Protein AF-A0A932MB87-F1 (afdb_monomer)

pLDDT: mean 94.79, std 5.55, range [57.12, 98.62]

Mean predicted aligned error: 4.5 Å

Structure (mmCIF, N/CA/C/O backbone):
data_AF-A0A932MB87-F1
#
_entry.id   AF-A0A932MB87-F1
#
loop_
_atom_site.group_PDB
_atom_site.id
_atom_site.type_symbol
_atom_site.label_atom_id
_atom_site.label_alt_id
_atom_site.label_comp_id
_atom_site.label_asym_id
_atom_site.label_entity_id
_atom_site.label_seq_id
_atom_site.pdbx_PDB_ins_code
_atom_site.Cartn_x
_atom_site.Cartn_y
_atom_site.Cartn_z
_atom_site.occupancy
_atom_site.B_iso_or_equiv
_atom_site.auth_seq_id
_atom_site.auth_comp_id
_atom_site.auth_asym_id
_atom_site.auth_atom_id
_atom_site.pdbx_PDB_model_num
ATOM 1 N N . MET A 1 1 ? 18.563 -27.266 -32.406 1.00 57.12 1 MET A N 1
ATOM 2 C CA . MET A 1 1 ? 18.241 -25.834 -32.227 1.00 57.12 1 MET A CA 1
ATOM 3 C C . MET A 1 1 ? 19.280 -25.223 -31.299 1.00 57.12 1 MET A C 1
ATOM 5 O O . MET A 1 1 ? 19.296 -25.575 -30.130 1.00 57.12 1 MET A O 1
ATOM 9 N N . SER A 1 2 ? 20.181 -24.386 -31.815 1.00 75.00 2 SER A N 1
ATOM 10 C CA . SER A 1 2 ? 21.181 -23.663 -31.016 1.00 75.00 2 SER A CA 1
ATOM 11 C C . SER A 1 2 ? 20.662 -22.256 -30.716 1.00 75.00 2 SER A C 1
ATOM 13 O O . SER A 1 2 ? 20.971 -21.309 -31.437 1.00 75.00 2 SER A O 1
ATOM 15 N N . TYR A 1 3 ? 19.804 -22.133 -29.704 1.00 84.19 3 TYR A N 1
ATOM 16 C CA . TYR A 1 3 ? 19.376 -20.821 -29.222 1.00 84.19 3 TYR A CA 1
ATOM 17 C C . TYR A 1 3 ? 20.547 -20.148 -28.497 1.00 84.19 3 TYR A C 1
ATOM 19 O O . TYR A 1 3 ? 21.138 -20.745 -27.597 1.00 84.19 3 TYR A O 1
ATOM 27 N N . GLN A 1 4 ? 20.891 -18.928 -28.905 1.00 85.25 4 GLN A N 1
ATOM 28 C CA . GLN A 1 4 ? 21.870 -18.099 -28.209 1.00 85.25 4 GLN A CA 1
ATOM 29 C C . GLN A 1 4 ? 21.109 -17.087 -27.357 1.00 85.25 4 GLN A C 1
ATOM 31 O O . GLN A 1 4 ? 20.350 -16.277 -27.884 1.00 85.25 4 GLN A O 1
ATOM 36 N N . PHE A 1 5 ? 21.281 -17.171 -26.039 1.00 90.19 5 PHE A N 1
ATOM 37 C CA . PHE A 1 5 ? 20.683 -16.220 -25.108 1.00 90.19 5 PHE A CA 1
ATOM 38 C C . PHE A 1 5 ? 21.313 -14.841 -25.295 1.00 90.19 5 PHE A C 1
ATOM 40 O O . PHE A 1 5 ? 22.524 -14.690 -25.132 1.00 90.19 5 PHE A O 1
ATOM 47 N N . ASP A 1 6 ? 20.479 -13.843 -25.576 1.00 87.19 6 ASP A N 1
ATOM 48 C CA . ASP A 1 6 ? 20.892 -12.447 -25.665 1.00 87.19 6 ASP A CA 1
ATOM 49 C C . ASP A 1 6 ? 20.316 -11.639 -24.496 1.00 87.19 6 ASP A C 1
ATOM 51 O O . ASP A 1 6 ? 19.137 -11.283 -24.459 1.00 87.19 6 ASP A O 1
ATOM 55 N N . TRP A 1 7 ? 21.175 -11.349 -23.522 1.00 90.38 7 TRP A N 1
ATOM 56 C CA . TRP A 1 7 ? 20.829 -10.571 -22.332 1.00 90.38 7 TRP A CA 1
ATOM 57 C C . TRP A 1 7 ? 20.820 -9.061 -22.579 1.00 90.38 7 TRP A C 1
ATOM 59 O O . TRP A 1 7 ? 20.291 -8.311 -21.755 1.00 90.38 7 TRP A O 1
ATOM 69 N N . SER A 1 8 ? 21.379 -8.597 -23.701 1.00 89.38 8 SER A N 1
ATOM 70 C CA . SER A 1 8 ? 21.418 -7.169 -24.024 1.00 89.38 8 SER A CA 1
ATOM 71 C C . SER A 1 8 ? 20.015 -6.595 -24.234 1.00 89.38 8 SER A C 1
ATOM 73 O O . SER A 1 8 ? 19.783 -5.416 -23.964 1.00 89.38 8 SER A O 1
ATOM 75 N N . VAL A 1 9 ? 19.047 -7.440 -24.603 1.00 89.00 9 VAL A N 1
ATOM 76 C CA . VAL A 1 9 ? 17.628 -7.088 -24.768 1.00 89.00 9 VAL A CA 1
ATOM 77 C C . VAL A 1 9 ? 17.016 -6.488 -23.496 1.00 89.00 9 VAL A C 1
ATOM 79 O O . VAL A 1 9 ? 16.107 -5.671 -23.591 1.00 89.00 9 VAL A O 1
ATOM 82 N N . LEU A 1 10 ? 17.517 -6.827 -22.304 1.00 89.69 10 LEU A N 1
ATOM 83 C CA . LEU A 1 10 ? 17.005 -6.257 -21.049 1.00 89.69 10 LEU A CA 1
ATOM 84 C C . LEU A 1 10 ? 17.367 -4.779 -20.865 1.00 89.69 10 LEU A C 1
ATOM 86 O O . LEU A 1 10 ? 16.701 -4.073 -20.116 1.00 89.69 10 LEU A O 1
ATOM 90 N N . TRP A 1 11 ? 18.419 -4.311 -21.532 1.00 89.38 11 TRP A N 1
ATOM 91 C CA . TRP A 1 11 ? 18.993 -2.982 -21.305 1.00 89.38 11 TRP A CA 1
ATOM 92 C C . TRP A 1 11 ? 18.987 -2.107 -22.559 1.00 89.38 11 TRP A C 1
ATOM 94 O O . TRP A 1 11 ? 19.343 -0.934 -22.492 1.00 89.38 11 TRP A O 1
ATOM 104 N N . THR A 1 12 ? 18.593 -2.660 -23.706 1.00 89.81 12 THR A N 1
ATOM 105 C CA . THR A 1 12 ? 18.644 -1.981 -25.004 1.00 89.81 12 THR A CA 1
ATOM 106 C C . THR A 1 12 ? 17.253 -1.773 -25.597 1.00 89.81 12 THR A C 1
ATOM 108 O O . THR A 1 12 ? 16.291 -2.478 -25.281 1.00 89.81 12 THR A O 1
ATOM 111 N N . GLY A 1 13 ? 17.151 -0.766 -26.468 1.00 90.19 13 GLY A N 1
ATOM 112 C CA . GLY A 1 13 ? 15.943 -0.467 -27.230 1.00 90.19 13 GLY A CA 1
ATOM 113 C C . GLY A 1 13 ? 14.704 -0.220 -26.364 1.00 90.19 13 GLY A C 1
ATOM 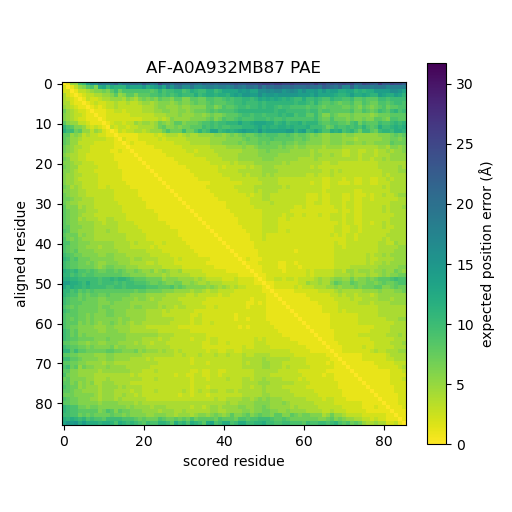114 O O . GLY A 1 13 ? 14.778 0.313 -25.257 1.00 90.19 13 GLY A O 1
ATOM 115 N N . GLN A 1 14 ? 13.549 -0.615 -26.897 1.00 93.94 14 GLN A N 1
ATOM 116 C CA . GLN A 1 14 ? 12.249 -0.416 -26.257 1.00 93.94 14 GLN A CA 1
ATOM 117 C C . GLN A 1 14 ? 12.082 -1.248 -24.975 1.00 93.94 14 GLN A C 1
ATOM 119 O O . GLN A 1 14 ? 11.478 -0.787 -24.008 1.00 93.94 14 GLN A O 1
ATOM 124 N N . SER A 1 15 ? 12.641 -2.458 -24.952 1.00 93.12 15 SER A N 1
ATOM 125 C CA . SER A 1 15 ? 12.541 -3.386 -23.823 1.00 93.12 15 SER A CA 1
ATOM 126 C C . SER A 1 15 ? 13.182 -2.821 -22.556 1.00 93.12 15 SER A C 1
ATOM 128 O O . SER A 1 15 ? 12.550 -2.820 -21.500 1.00 93.12 15 SER A O 1
ATOM 130 N N . GLY A 1 16 ? 14.396 -2.266 -22.665 1.00 93.62 16 GLY A N 1
ATOM 131 C CA . GLY A 1 16 ? 15.059 -1.620 -21.530 1.00 93.62 16 GLY A CA 1
ATOM 132 C C . GLY A 1 16 ? 14.281 -0.416 -20.995 1.00 93.62 16 GLY A C 1
ATOM 133 O O . GLY A 1 16 ? 14.157 -0.251 -19.782 1.00 93.62 16 GLY A O 1
ATOM 134 N N . GLN A 1 17 ? 13.677 0.380 -21.885 1.00 94.88 17 GLN A N 1
ATOM 135 C CA . GLN A 1 17 ? 12.822 1.501 -21.482 1.00 94.88 17 GLN A CA 1
ATOM 136 C C . GLN A 1 17 ? 11.567 1.036 -20.736 1.00 94.88 17 GLN A C 1
ATOM 138 O O . GLN A 1 17 ? 11.229 1.611 -19.705 1.00 94.88 17 GLN A O 1
ATOM 143 N N . TRP A 1 18 ? 10.891 -0.015 -21.211 1.00 95.94 18 TRP A N 1
ATOM 144 C CA . TRP A 1 18 ? 9.718 -0.569 -20.526 1.00 95.94 18 TRP A CA 1
ATOM 145 C C . TRP A 1 18 ? 10.051 -1.138 -19.151 1.00 95.94 18 TRP A C 1
ATOM 147 O O . TRP A 1 18 ? 9.291 -0.923 -18.210 1.00 95.94 18 TRP A O 1
ATOM 157 N N . LEU A 1 19 ? 11.186 -1.826 -19.015 1.00 96.00 19 LEU A N 1
ATOM 158 C CA . LEU A 1 19 ? 11.629 -2.346 -17.723 1.00 96.00 19 LEU A CA 1
ATOM 159 C C . LEU A 1 19 ? 11.940 -1.212 -16.746 1.00 96.00 19 LEU A C 1
ATOM 161 O O . LEU A 1 19 ? 11.471 -1.246 -15.609 1.00 96.00 19 LEU A O 1
ATOM 165 N N . LEU A 1 20 ? 12.658 -0.178 -17.197 1.00 95.50 20 LEU A N 1
ATOM 166 C CA . LEU A 1 20 ? 12.938 0.996 -16.373 1.00 95.50 20 LEU A CA 1
ATOM 167 C C . LEU A 1 20 ? 11.646 1.709 -15.955 1.00 95.50 20 LEU A C 1
ATOM 169 O O . LEU A 1 20 ? 11.470 2.017 -14.778 1.00 95.50 20 LEU A O 1
ATOM 173 N N . GLN A 1 21 ? 10.720 1.910 -16.894 1.00 96.81 21 GLN A N 1
ATOM 174 C CA . GLN A 1 21 ? 9.422 2.512 -16.607 1.00 96.81 21 GLN A CA 1
ATOM 175 C C . GLN A 1 21 ? 8.626 1.673 -15.600 1.00 96.81 21 GLN A C 1
ATOM 177 O O . GLN A 1 21 ? 8.063 2.223 -14.660 1.00 96.81 21 GLN A O 1
ATOM 182 N N . GLY A 1 22 ? 8.616 0.346 -15.748 1.00 97.25 22 GLY A N 1
ATOM 183 C CA . GLY A 1 22 ? 7.948 -0.559 -14.813 1.00 97.25 22 GLY A CA 1
ATOM 184 C C . GLY A 1 22 ? 8.520 -0.476 -13.397 1.00 97.25 22 GLY A C 1
ATOM 185 O O . GLY A 1 22 ? 7.760 -0.447 -12.426 1.00 97.25 22 GLY A O 1
ATOM 186 N N . VAL A 1 23 ? 9.847 -0.375 -13.265 1.00 97.44 23 VAL A N 1
ATOM 187 C CA . VAL A 1 23 ? 10.510 -0.165 -11.968 1.00 97.44 23 VAL A CA 1
ATOM 188 C C . VAL A 1 23 ? 10.102 1.177 -11.363 1.00 97.44 23 VAL A C 1
ATOM 190 O O . VAL A 1 23 ? 9.699 1.212 -10.201 1.00 97.44 23 VAL A O 1
ATOM 193 N N . ILE A 1 24 ? 10.150 2.260 -12.143 1.00 98.31 24 ILE A N 1
ATOM 194 C CA . ILE A 1 24 ? 9.756 3.599 -11.681 1.00 98.31 24 ILE A CA 1
ATOM 195 C C . ILE A 1 24 ? 8.301 3.591 -11.208 1.00 98.31 24 ILE A C 1
ATOM 197 O O . ILE A 1 24 ? 8.030 3.951 -10.067 1.00 98.31 24 ILE A O 1
ATOM 201 N N . THR A 1 25 ? 7.379 3.082 -12.025 1.00 98.19 25 THR A N 1
ATOM 202 C CA . THR A 1 25 ? 5.956 3.002 -11.676 1.00 98.19 25 THR A CA 1
ATOM 203 C C . THR A 1 25 ? 5.715 2.136 -10.436 1.00 98.19 25 THR A C 1
ATOM 205 O O . THR A 1 25 ? 4.897 2.486 -9.586 1.00 98.19 25 THR A O 1
ATOM 208 N N . THR A 1 26 ? 6.455 1.036 -10.267 1.00 98.25 26 THR A N 1
ATOM 209 C CA . THR A 1 26 ? 6.371 0.211 -9.050 1.00 98.25 26 THR A CA 1
ATOM 210 C C . THR A 1 26 ? 6.796 1.002 -7.817 1.00 98.25 26 THR A C 1
ATOM 212 O O . THR A 1 26 ? 6.112 0.945 -6.795 1.00 98.25 26 THR A O 1
ATOM 215 N N . LEU A 1 27 ? 7.899 1.748 -7.901 1.00 98.62 27 LEU A N 1
ATOM 216 C CA . LEU A 1 27 ? 8.389 2.575 -6.798 1.00 98.62 27 LEU A CA 1
ATOM 217 C C . LEU A 1 27 ? 7.409 3.700 -6.462 1.00 98.62 27 LEU A C 1
ATOM 219 O O . LEU A 1 27 ? 7.083 3.880 -5.291 1.00 98.62 27 LEU A O 1
ATOM 223 N N . GLU A 1 28 ? 6.898 4.406 -7.469 1.00 98.44 28 GLU A N 1
ATOM 224 C CA . GLU A 1 28 ? 5.911 5.476 -7.299 1.00 98.44 28 GLU A CA 1
ATOM 225 C C . GLU A 1 28 ? 4.664 4.972 -6.565 1.00 98.44 28 GLU A C 1
ATOM 227 O O . GLU A 1 28 ? 4.291 5.511 -5.519 1.00 98.44 28 GLU A O 1
ATOM 232 N N . ILE A 1 29 ? 4.059 3.887 -7.061 1.00 97.94 29 ILE A N 1
ATOM 233 C CA . ILE A 1 29 ? 2.863 3.299 -6.448 1.00 97.94 29 ILE A CA 1
ATOM 234 C C . ILE A 1 29 ? 3.181 2.775 -5.043 1.00 97.94 29 ILE A C 1
ATOM 236 O O . ILE A 1 29 ? 2.399 3.000 -4.120 1.00 97.94 29 ILE A O 1
ATOM 240 N N . SER A 1 30 ? 4.330 2.119 -4.851 1.00 98.12 30 SER A N 1
ATOM 241 C CA . SER A 1 30 ? 4.721 1.565 -3.548 1.00 98.12 30 SER A CA 1
ATOM 242 C C . SER A 1 30 ? 4.905 2.651 -2.494 1.00 98.12 30 SER A C 1
ATOM 244 O O . SER A 1 30 ? 4.422 2.496 -1.375 1.00 98.12 30 SER A O 1
ATOM 246 N N . VAL A 1 31 ? 5.565 3.762 -2.839 1.00 98.62 31 VAL A N 1
ATOM 247 C CA . VAL A 1 31 ? 5.777 4.885 -1.916 1.00 98.62 31 VAL A CA 1
ATOM 248 C C . VAL A 1 31 ? 4.445 5.524 -1.540 1.00 98.62 31 VAL A C 1
ATOM 250 O O . VAL A 1 31 ? 4.178 5.717 -0.355 1.00 98.62 31 VAL A O 1
ATOM 253 N N . LEU A 1 32 ? 3.577 5.799 -2.516 1.00 98.44 32 LEU A N 1
ATOM 254 C CA . LEU A 1 32 ? 2.266 6.394 -2.248 1.00 98.44 32 LEU A CA 1
ATOM 255 C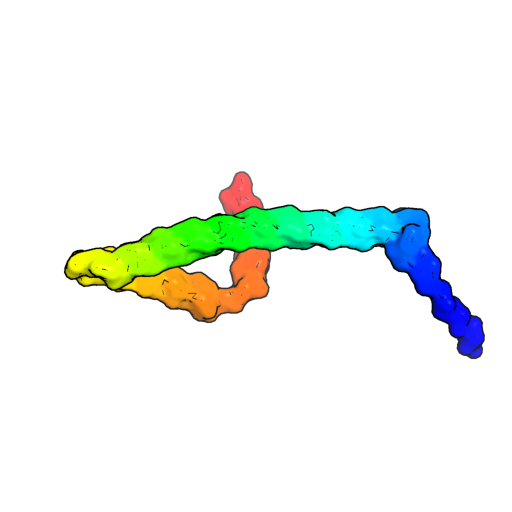 C . LEU A 1 32 ? 1.391 5.471 -1.391 1.00 98.44 32 LEU A C 1
ATOM 257 O O . LEU A 1 32 ? 0.825 5.912 -0.388 1.00 98.44 32 LEU A O 1
ATOM 261 N N . ALA A 1 33 ? 1.328 4.183 -1.733 1.00 97.12 33 ALA A N 1
ATOM 262 C CA . ALA A 1 33 ? 0.588 3.190 -0.962 1.00 97.12 33 ALA A CA 1
ATOM 263 C C . ALA A 1 33 ? 1.134 3.060 0.466 1.00 97.12 33 ALA A C 1
ATOM 265 O O . ALA A 1 33 ? 0.354 3.002 1.416 1.00 97.12 33 ALA A O 1
ATOM 266 N N . TRP A 1 34 ? 2.459 3.059 0.635 1.00 98.12 34 TRP A N 1
ATOM 267 C CA . TRP A 1 34 ? 3.098 2.969 1.945 1.00 98.12 34 TRP A CA 1
ATOM 268 C C . TRP A 1 34 ? 2.809 4.191 2.819 1.00 98.12 34 TRP A C 1
ATOM 270 O O . TRP A 1 34 ? 2.473 4.026 3.991 1.00 98.12 34 TRP A O 1
ATOM 280 N N . LEU A 1 35 ? 2.864 5.404 2.261 1.00 98.62 35 LEU A N 1
ATOM 281 C CA . LEU A 1 35 ? 2.534 6.629 2.993 1.00 98.62 35 LEU A CA 1
ATOM 282 C C . LEU A 1 35 ? 1.070 6.638 3.455 1.00 98.62 35 LEU A C 1
ATOM 284 O O . LEU A 1 35 ? 0.793 6.929 4.620 1.00 98.62 35 LEU A O 1
ATOM 288 N N . LEU A 1 36 ? 0.139 6.263 2.573 1.00 97.75 36 LEU A N 1
ATOM 289 C CA . LEU A 1 36 ? -1.285 6.170 2.907 1.00 97.75 36 LEU A CA 1
ATOM 290 C C . LEU A 1 36 ? -1.553 5.081 3.954 1.00 97.75 36 LEU A C 1
ATOM 292 O O . LEU A 1 36 ? -2.238 5.331 4.948 1.00 97.75 36 LEU A O 1
ATOM 296 N N . ALA A 1 37 ? -0.979 3.890 3.772 1.00 96.69 37 ALA A N 1
ATOM 297 C CA . ALA A 1 37 ? -1.099 2.792 4.726 1.00 96.69 37 ALA A CA 1
ATOM 298 C C . ALA A 1 37 ? -0.487 3.153 6.086 1.00 96.69 37 ALA A C 1
ATOM 300 O O . ALA A 1 37 ? -1.065 2.825 7.120 1.00 96.69 37 ALA A O 1
ATOM 301 N N . GLY A 1 38 ? 0.643 3.865 6.095 1.00 97.94 38 GLY A N 1
ATOM 302 C CA . GLY A 1 38 ? 1.286 4.375 7.301 1.00 97.94 38 GLY A CA 1
ATOM 303 C C . GLY A 1 38 ? 0.394 5.364 8.047 1.00 97.94 38 GLY A C 1
ATOM 304 O O . GLY A 1 38 ? 0.146 5.180 9.237 1.00 97.94 38 GLY A O 1
ATOM 305 N N . ALA A 1 39 ? -0.159 6.360 7.351 1.00 98.19 39 ALA A N 1
ATOM 306 C CA . ALA A 1 39 ? -1.072 7.334 7.948 1.00 98.19 39 ALA A CA 1
ATOM 307 C C . ALA A 1 39 ? -2.324 6.663 8.541 1.00 98.19 39 ALA A C 1
ATOM 309 O O . ALA A 1 39 ? -2.663 6.891 9.705 1.00 98.19 39 ALA A O 1
ATOM 310 N N . LEU A 1 40 ? -2.975 5.781 7.775 1.00 97.00 40 LEU A N 1
ATOM 311 C CA . LEU A 1 40 ? -4.160 5.043 8.225 1.00 97.00 40 LEU A CA 1
ATOM 312 C C . LEU A 1 40 ? -3.836 4.071 9.367 1.00 97.00 40 LEU A C 1
ATOM 314 O O . LEU A 1 40 ? -4.625 3.934 10.301 1.00 97.00 40 LEU A O 1
ATOM 318 N N . GLY A 1 41 ? -2.673 3.421 9.320 1.00 96.75 41 GLY A N 1
ATOM 319 C CA . GLY A 1 41 ? -2.193 2.513 10.358 1.00 96.75 41 GLY A CA 1
ATOM 320 C C . GLY A 1 41 ? -1.907 3.233 11.675 1.00 96.75 41 GLY A C 1
ATOM 321 O O . GLY A 1 41 ? -2.347 2.770 12.726 1.00 96.75 41 GLY A O 1
ATOM 322 N N . ILE A 1 42 ? -1.243 4.392 11.624 1.00 97.88 42 ILE A N 1
ATOM 323 C CA . ILE A 1 42 ? -0.997 5.241 12.799 1.00 97.88 42 ILE A CA 1
ATOM 324 C C . ILE A 1 42 ? -2.324 5.740 13.373 1.00 97.88 42 ILE A C 1
ATOM 326 O O . ILE A 1 42 ? -2.547 5.630 14.578 1.00 97.88 42 ILE A O 1
ATOM 330 N N . PHE A 1 43 ? -3.229 6.232 12.523 1.00 97.44 43 PHE A N 1
ATOM 331 C CA . PHE A 1 43 ? -4.545 6.709 12.947 1.00 97.44 43 PHE A CA 1
ATOM 332 C C . PHE A 1 43 ? -5.368 5.602 13.624 1.00 97.44 43 PHE A C 1
ATOM 334 O O . PHE A 1 43 ? -5.833 5.765 14.752 1.00 97.44 43 PHE A O 1
ATOM 341 N N . SER A 1 44 ? -5.485 4.440 12.977 1.00 96.81 44 SER A N 1
ATOM 342 C CA . SER A 1 44 ? -6.137 3.247 13.530 1.00 96.81 44 SER A CA 1
ATOM 343 C C . SER A 1 44 ? -5.495 2.798 14.850 1.00 96.81 44 SER A C 1
ATOM 345 O O . SER A 1 44 ? -6.199 2.490 15.816 1.00 96.81 44 SER A O 1
ATOM 347 N N . GLY A 1 45 ? -4.162 2.797 14.919 1.00 96.25 45 GLY A N 1
ATOM 348 C CA . GLY A 1 45 ? -3.406 2.461 16.122 1.00 96.25 45 GLY A CA 1
ATOM 349 C C . GLY A 1 45 ? -3.691 3.417 17.281 1.00 96.25 45 GLY A C 1
ATOM 350 O O . GLY A 1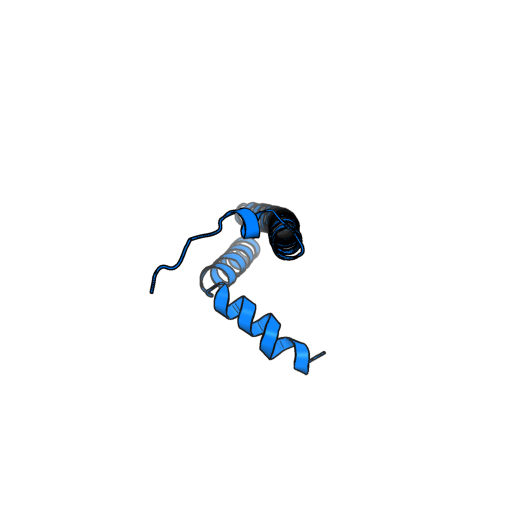 45 ? -3.932 2.964 18.398 1.00 96.25 45 GLY A O 1
ATOM 351 N N . ALA A 1 46 ? -3.749 4.722 17.013 1.00 97.31 46 ALA A N 1
ATOM 352 C CA . ALA A 1 46 ? -4.094 5.732 18.011 1.00 97.31 46 ALA A CA 1
ATOM 353 C C . ALA A 1 46 ? -5.537 5.570 18.520 1.00 97.31 46 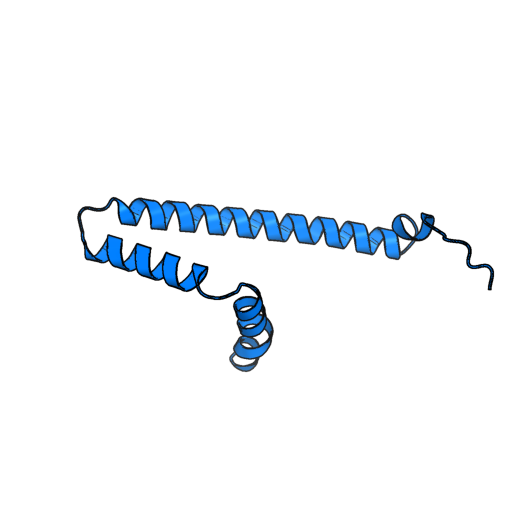ALA A C 1
ATOM 355 O O . ALA A 1 46 ? -5.784 5.644 19.720 1.00 97.31 46 ALA A O 1
ATOM 356 N N . LEU A 1 47 ? -6.500 5.258 17.646 1.00 97.06 47 LEU A N 1
ATOM 357 C CA . LEU A 1 47 ? -7.883 4.999 18.073 1.00 97.06 47 LEU A CA 1
ATOM 358 C C . LEU A 1 47 ? -8.006 3.787 19.009 1.00 97.06 47 LEU A C 1
ATOM 360 O O . LEU A 1 47 ? -8.904 3.747 19.853 1.00 97.06 47 LEU A O 1
ATOM 364 N N . ARG A 1 48 ? -7.091 2.814 18.916 1.00 93.75 48 ARG A N 1
ATOM 365 C CA . ARG A 1 48 ? -7.062 1.654 19.819 1.00 93.75 48 ARG A CA 1
ATOM 366 C C . ARG A 1 48 ? -6.614 1.987 21.245 1.00 93.75 48 ARG A C 1
ATOM 368 O O . ARG A 1 48 ? -6.920 1.208 22.147 1.00 93.75 48 ARG A O 1
ATOM 375 N N . THR A 1 49 ? -5.945 3.116 21.472 1.00 96.06 49 THR A N 1
ATOM 376 C CA 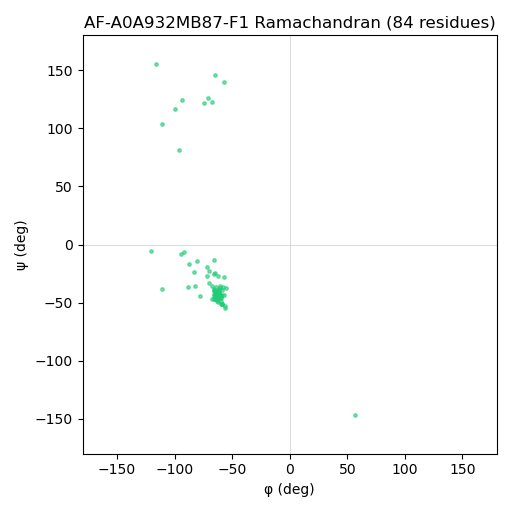. THR A 1 49 ? -5.550 3.563 22.822 1.00 96.06 49 THR A CA 1
ATOM 377 C C . THR A 1 49 ? -6.590 4.477 23.473 1.00 96.06 49 THR A C 1
ATOM 379 O O . THR A 1 49 ? -6.473 4.796 24.656 1.00 96.06 49 THR A O 1
ATOM 382 N N . ALA A 1 50 ? -7.634 4.872 22.738 1.00 95.44 50 ALA A N 1
ATOM 383 C CA . ALA A 1 50 ? -8.682 5.739 23.254 1.00 95.44 50 ALA A CA 1
ATOM 384 C C . ALA A 1 50 ? -9.488 5.063 24.388 1.00 95.44 50 ALA A C 1
ATOM 386 O O . ALA A 1 50 ? -9.762 3.859 24.330 1.00 95.44 50 ALA A O 1
ATOM 387 N N . PRO A 1 51 ? -9.956 5.829 25.393 1.00 95.88 51 PRO A N 1
ATOM 388 C CA . PRO A 1 51 ? -10.736 5.279 26.506 1.00 95.88 51 PRO A CA 1
ATOM 389 C C . PRO A 1 51 ? -12.101 4.729 26.051 1.00 95.88 51 PRO A C 1
ATOM 391 O O . PRO A 1 51 ? -12.656 3.807 26.656 1.00 95.88 51 PRO A O 1
ATOM 394 N N . PHE A 1 52 ? -12.635 5.246 24.943 1.00 97.38 52 PHE A N 1
ATOM 395 C CA . PHE A 1 52 ? -13.9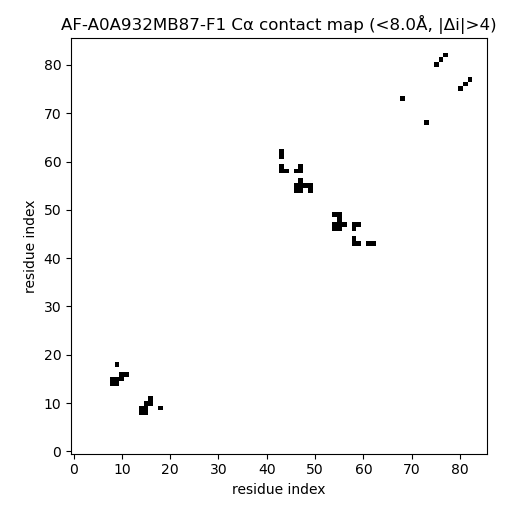35 4.861 24.407 1.00 97.38 52 PHE A CA 1
ATOM 396 C C . PHE A 1 52 ? -13.888 3.481 23.742 1.00 97.38 52 PHE A C 1
ATOM 398 O O . PHE A 1 52 ? -13.155 3.255 22.780 1.00 97.38 52 PHE A O 1
ATOM 405 N N . ALA A 1 53 ? -14.712 2.547 24.227 1.00 96.06 53 ALA A N 1
ATOM 406 C CA . ALA A 1 53 ? -14.799 1.191 23.676 1.00 96.06 53 ALA A CA 1
ATOM 407 C C . ALA A 1 53 ? -15.185 1.177 22.187 1.00 96.06 53 ALA A C 1
ATOM 409 O O . ALA A 1 53 ? -14.606 0.418 21.415 1.00 96.06 53 ALA A O 1
ATOM 410 N N . LEU A 1 54 ? -16.097 2.062 21.769 1.00 97.00 54 LEU A N 1
ATOM 411 C CA . LEU A 1 54 ? -16.564 2.124 20.384 1.00 97.00 54 LEU A CA 1
ATOM 412 C C . LEU A 1 54 ? -15.436 2.456 19.394 1.00 97.00 54 LEU A C 1
ATOM 414 O O . LEU A 1 54 ? -15.353 1.830 18.343 1.00 97.00 54 LEU A O 1
ATOM 418 N N . LEU A 1 55 ? -14.533 3.379 19.746 1.00 97.00 55 LEU A N 1
ATOM 419 C CA . LEU A 1 55 ? -13.393 3.739 18.892 1.00 97.00 55 LEU A CA 1
ATOM 420 C C . LEU A 1 55 ? -12.417 2.571 18.730 1.00 97.00 55 LEU A C 1
ATOM 422 O O . LEU A 1 55 ? -11.947 2.301 17.626 1.00 97.00 55 LEU A O 1
ATOM 426 N N . ARG A 1 56 ? -12.168 1.834 19.817 1.00 97.06 56 ARG A N 1
ATOM 427 C CA . ARG A 1 56 ? -11.303 0.648 19.802 1.00 97.06 56 ARG A CA 1
ATOM 428 C 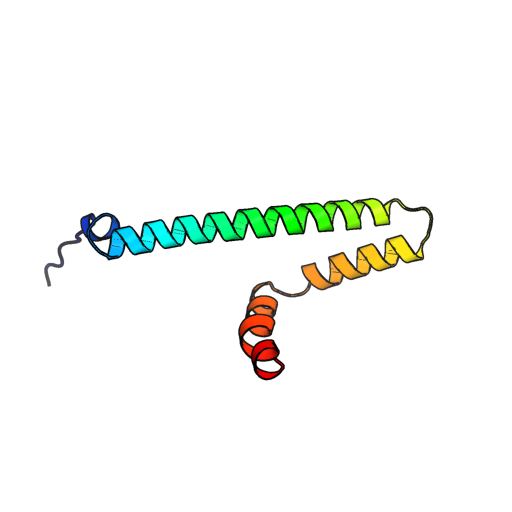C . ARG A 1 56 ? -11.884 -0.461 18.928 1.00 97.06 56 ARG A C 1
ATOM 430 O O . ARG A 1 56 ? -11.149 -1.066 18.149 1.00 97.06 56 ARG A O 1
ATOM 437 N N . ILE A 1 57 ? -13.193 -0.693 19.033 1.00 97.00 57 ILE A N 1
ATOM 438 C CA . ILE A 1 57 ? -13.914 -1.680 18.220 1.00 97.00 57 ILE A CA 1
ATOM 439 C C . ILE A 1 57 ? -13.913 -1.263 16.749 1.00 97.00 57 ILE A C 1
ATOM 441 O O . ILE A 1 57 ? -13.566 -2.076 15.901 1.00 97.00 57 ILE A O 1
ATOM 445 N N . ALA A 1 58 ? -14.223 -0.002 16.436 1.00 96.94 58 ALA A N 1
ATOM 446 C CA . ALA A 1 58 ? -14.215 0.499 15.062 1.00 96.94 58 ALA A CA 1
ATOM 447 C C . ALA A 1 58 ? -12.827 0.366 14.414 1.00 96.94 58 ALA A C 1
ATOM 449 O O . ALA A 1 58 ? -12.70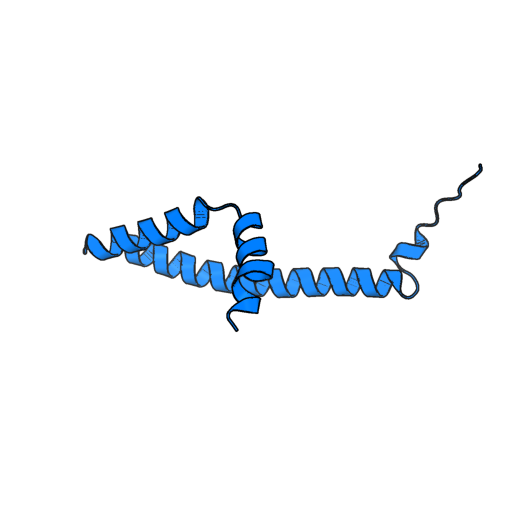2 -0.136 13.297 1.00 96.94 58 ALA A O 1
ATOM 450 N N . ALA A 1 59 ? -11.767 0.736 15.139 1.00 96.75 59 ALA A N 1
ATOM 451 C CA . ALA A 1 59 ? -10.397 0.569 14.670 1.00 96.75 59 ALA A CA 1
ATOM 452 C C . ALA A 1 59 ? -10.017 -0.909 14.487 1.00 96.75 59 ALA A C 1
ATOM 454 O O . ALA A 1 59 ? -9.296 -1.244 13.547 1.00 96.75 59 ALA A O 1
ATOM 455 N N . ALA A 1 60 ? -10.503 -1.801 15.358 1.00 95.81 60 ALA A N 1
ATOM 456 C CA . ALA A 1 60 ? -10.291 -3.233 15.205 1.00 95.81 60 ALA A CA 1
ATOM 457 C C . ALA A 1 60 ? -11.020 -3.805 13.988 1.00 95.81 60 ALA A C 1
ATOM 459 O O . ALA A 1 60 ? -10.375 -4.480 13.192 1.00 95.81 60 ALA A O 1
ATOM 460 N N . ALA A 1 61 ? -12.294 -3.460 13.805 1.00 96.44 61 ALA A N 1
ATOM 461 C CA . ALA A 1 61 ? -13.096 -3.883 12.665 1.00 96.44 61 ALA A CA 1
ATOM 462 C C . ALA A 1 61 ? -12.477 -3.428 11.337 1.00 96.44 61 ALA A C 1
ATOM 464 O O . ALA A 1 61 ? -12.363 -4.228 10.414 1.00 96.44 61 ALA A O 1
ATOM 465 N N . TYR A 1 62 ? -12.003 -2.177 11.260 1.00 95.31 62 TYR A N 1
ATOM 466 C CA . TYR A 1 62 ? -11.277 -1.670 10.093 1.00 95.31 62 TYR A CA 1
ATOM 467 C C . TYR A 1 62 ? -10.057 -2.545 9.768 1.00 95.31 62 TYR A C 1
ATOM 469 O O . TYR A 1 62 ? -9.937 -3.063 8.659 1.00 95.31 62 TYR A O 1
ATOM 477 N N . VAL A 1 63 ? -9.163 -2.757 10.741 1.00 95.81 63 VAL A N 1
ATOM 478 C CA . VAL A 1 63 ? -7.938 -3.544 10.521 1.00 95.81 63 VAL A CA 1
ATOM 479 C C . VAL A 1 63 ? -8.265 -4.988 10.152 1.00 95.81 63 VAL A C 1
ATOM 481 O O . VAL A 1 63 ? -7.643 -5.549 9.255 1.00 95.81 63 VAL A O 1
ATOM 484 N N . GLU A 1 64 ? -9.218 -5.599 10.845 1.00 96.31 64 GLU A N 1
ATOM 485 C CA . GLU A 1 64 ? -9.611 -6.987 10.631 1.00 96.31 64 GLU A CA 1
ATOM 486 C C . GLU A 1 64 ? -10.216 -7.193 9.238 1.00 96.31 64 GLU A C 1
ATOM 488 O O . GLU A 1 64 ? -9.806 -8.102 8.521 1.00 96.31 64 GLU A O 1
ATOM 493 N N . PHE A 1 65 ? -11.099 -6.296 8.801 1.00 94.75 65 PHE A N 1
ATOM 494 C CA . PHE A 1 65 ? -11.702 -6.343 7.471 1.00 94.75 65 PHE A CA 1
ATOM 495 C C . PHE A 1 65 ? -10.654 -6.293 6.350 1.00 94.75 65 PHE A C 1
ATOM 497 O O . PHE A 1 65 ? -10.625 -7.169 5.486 1.00 94.75 65 PHE A O 1
ATOM 504 N N . PHE A 1 66 ? -9.746 -5.313 6.387 1.00 93.88 66 PHE A N 1
ATOM 505 C CA . PHE A 1 66 ? -8.742 -5.159 5.330 1.00 93.88 66 PHE A CA 1
ATOM 506 C C . PHE A 1 66 ? -7.650 -6.235 5.365 1.00 93.88 66 PHE A C 1
ATOM 508 O O . PHE A 1 66 ? -7.090 -6.551 4.318 1.00 93.88 66 PHE A O 1
ATOM 515 N N . ARG A 1 67 ? -7.351 -6.823 6.532 1.00 94.69 67 ARG A N 1
ATOM 516 C CA . ARG A 1 67 ? -6.341 -7.892 6.653 1.00 94.69 67 ARG A CA 1
ATOM 517 C C . ARG A 1 67 ? -6.868 -9.286 6.318 1.00 94.69 67 ARG A C 1
ATOM 519 O O . ARG A 1 67 ? -6.061 -10.140 5.965 1.00 94.69 67 ARG A O 1
ATOM 526 N N . ASN A 1 68 ? -8.176 -9.520 6.431 1.00 97.25 68 ASN A N 1
ATOM 527 C CA . ASN A 1 68 ? -8.780 -10.828 6.158 1.00 97.25 68 ASN A CA 1
ATOM 528 C C . ASN A 1 68 ? -9.157 -11.039 4.684 1.00 97.25 68 ASN A C 1
ATOM 530 O O . ASN A 1 68 ? -9.369 -12.176 4.269 1.00 97.25 68 ASN A O 1
ATOM 534 N N . VAL A 1 69 ? -9.231 -9.973 3.883 1.00 96.38 69 VAL A N 1
ATOM 535 C CA . VAL A 1 69 ? -9.508 -10.071 2.444 1.00 96.38 69 VAL A CA 1
ATOM 536 C C . VAL A 1 69 ? -8.186 -10.110 1.664 1.00 96.38 69 VAL A C 1
ATOM 538 O O . VAL A 1 69 ? -7.378 -9.188 1.805 1.00 96.38 69 VAL A O 1
ATOM 541 N N . PRO A 1 70 ? -7.940 -11.133 0.820 1.00 96.62 70 PRO A N 1
ATOM 542 C CA . PRO A 1 70 ? -6.728 -11.198 0.009 1.00 96.62 70 PRO A CA 1
ATOM 543 C C . PRO A 1 70 ? -6.575 -9.966 -0.886 1.00 96.62 70 PRO A C 1
ATOM 545 O O . PRO A 1 70 ? -7.537 -9.534 -1.521 1.00 96.62 70 PRO A O 1
ATOM 548 N N . LEU A 1 71 ? -5.349 -9.451 -1.021 1.00 94.50 71 LEU A N 1
ATOM 549 C CA . LEU A 1 71 ? -5.076 -8.281 -1.866 1.00 94.50 71 LEU A CA 1
ATOM 550 C C . LEU A 1 71 ? -5.562 -8.478 -3.309 1.00 94.50 71 LEU A C 1
ATOM 552 O O . LEU A 1 71 ? -6.102 -7.557 -3.910 1.00 94.50 71 LEU A O 1
ATOM 556 N N . LEU A 1 72 ? -5.436 -9.695 -3.844 1.00 96.38 72 LEU A N 1
ATOM 557 C CA . LEU A 1 72 ? -5.910 -10.024 -5.187 1.00 96.38 72 LEU A CA 1
ATOM 558 C C . LEU A 1 72 ? -7.427 -9.813 -5.345 1.00 96.38 72 LEU A C 1
ATOM 560 O O . LEU A 1 72 ? -7.874 -9.355 -6.392 1.00 96.38 72 LEU A O 1
ATOM 564 N N . VAL A 1 73 ? -8.216 -10.091 -4.301 1.00 97.31 73 VAL A N 1
ATOM 565 C CA . VAL A 1 73 ? -9.667 -9.839 -4.310 1.00 97.31 73 VAL A CA 1
ATOM 566 C C . VAL A 1 73 ? -9.936 -8.341 -4.387 1.00 97.31 73 VAL A C 1
ATOM 568 O O . VAL A 1 73 ? -10.774 -7.922 -5.180 1.00 97.31 73 VAL A O 1
ATOM 571 N N . TRP A 1 74 ? -9.187 -7.527 -3.637 1.00 95.69 74 TRP A N 1
ATOM 572 C CA . TRP A 1 74 ? -9.275 -6.070 -3.751 1.00 95.69 74 TRP A CA 1
ATOM 573 C C . TRP A 1 74 ? -8.921 -5.585 -5.154 1.00 95.69 74 TRP A C 1
ATOM 575 O O . TRP A 1 74 ? -9.645 -4.763 -5.709 1.00 95.69 74 TRP A O 1
ATOM 585 N N . MET A 1 75 ? -7.859 -6.125 -5.756 1.00 95.88 75 MET A N 1
ATOM 586 C CA . MET A 1 75 ? -7.483 -5.785 -7.129 1.00 95.88 75 MET A CA 1
ATOM 587 C C . MET A 1 75 ? -8.605 -6.114 -8.114 1.00 95.88 75 MET A C 1
ATOM 589 O O . MET A 1 75 ? -8.962 -5.269 -8.930 1.00 95.88 75 MET A O 1
ATOM 593 N N . PHE A 1 76 ? -9.210 -7.300 -8.012 1.00 97.44 76 PHE A N 1
ATOM 594 C CA . PHE A 1 76 ? -10.330 -7.674 -8.872 1.00 97.44 76 PHE A CA 1
ATOM 595 C C . PHE A 1 76 ? -11.580 -6.834 -8.632 1.00 97.44 76 PHE A C 1
ATOM 597 O O . PHE A 1 76 ? -12.235 -6.451 -9.596 1.00 97.44 76 PHE A O 1
ATOM 604 N N . PHE A 1 77 ? -11.899 -6.500 -7.383 1.00 96.50 77 PHE A N 1
ATOM 605 C CA . PHE A 1 77 ? -13.021 -5.620 -7.072 1.00 96.50 77 PHE A CA 1
ATOM 606 C C . PHE A 1 77 ? -12.853 -4.251 -7.745 1.00 96.50 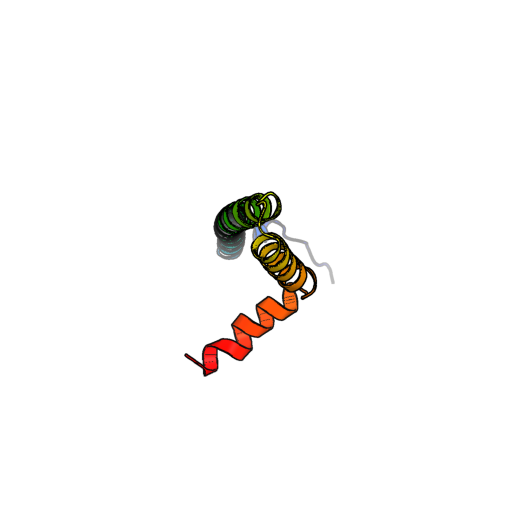77 PHE A C 1
ATOM 608 O O . PHE A 1 77 ? -13.733 -3.810 -8.482 1.00 96.50 77 PHE A O 1
ATOM 615 N N . TRP A 1 78 ? -11.697 -3.609 -7.568 1.00 96.19 78 TRP A N 1
ATOM 616 C CA . TRP A 1 78 ? -11.443 -2.290 -8.148 1.00 96.19 78 TRP A CA 1
ATOM 617 C C . TRP A 1 78 ? -11.288 -2.315 -9.668 1.00 96.19 78 TRP A C 1
ATOM 619 O O . TRP A 1 78 ? -11.680 -1.356 -10.324 1.00 96.19 78 TRP A O 1
ATOM 629 N N . TYR A 1 79 ? -10.741 -3.391 -10.235 1.00 96.44 79 TYR A N 1
ATOM 630 C CA . TYR A 1 79 ? -10.534 -3.493 -11.678 1.00 96.44 79 TYR A CA 1
ATOM 631 C C . TYR A 1 79 ? -11.792 -3.933 -12.444 1.00 96.44 79 TYR A C 1
ATOM 633 O O . TYR A 1 79 ? -12.022 -3.455 -13.549 1.00 96.44 79 TYR A O 1
ATOM 641 N N . PHE A 1 80 ? -12.620 -4.819 -11.878 1.00 97.06 80 PHE A N 1
ATOM 642 C CA . PHE A 1 80 ? -13.777 -5.392 -12.579 1.00 97.06 80 PHE A CA 1
ATOM 643 C C . PHE A 1 80 ? -15.135 -4.928 -12.045 1.00 97.06 80 PHE A C 1
ATOM 645 O O . PHE A 1 80 ? -16.054 -4.744 -12.837 1.00 97.06 80 PHE A O 1
ATOM 652 N N . ALA A 1 81 ? -15.296 -4.761 -10.728 1.00 96.81 81 ALA A N 1
ATOM 653 C CA . ALA A 1 81 ? -16.610 -4.499 -10.132 1.00 96.81 81 ALA A CA 1
ATOM 654 C C . ALA A 1 81 ? -16.961 -3.006 -10.068 1.00 96.81 81 ALA A C 1
ATOM 656 O O . ALA A 1 81 ? -18.121 -2.647 -10.245 1.00 96.81 81 ALA A O 1
ATOM 657 N N . VAL A 1 82 ? -15.976 -2.141 -9.814 1.00 97.19 82 VAL A N 1
ATOM 658 C CA . VAL A 1 82 ? -16.198 -0.694 -9.659 1.00 97.19 82 VAL A CA 1
ATOM 659 C C . VAL A 1 82 ? -16.390 0.052 -10.986 1.00 97.19 82 VAL A C 1
ATOM 661 O O . VAL A 1 82 ? -17.312 0.860 -11.043 1.00 97.19 82 VAL A O 1
ATOM 664 N N . PRO A 1 83 ? -15.605 -0.180 -12.058 1.00 97.00 83 PRO A N 1
ATOM 665 C CA . PRO A 1 83 ? -15.707 0.635 -13.271 1.00 97.00 83 PRO A CA 1
ATOM 666 C C . PRO A 1 83 ? -17.093 0.663 -13.935 1.00 97.00 83 PRO A C 1
ATOM 668 O O . PRO A 1 83 ? -17.476 1.733 -14.384 1.00 97.00 83 PRO A O 1
ATOM 671 N N . PRO A 1 84 ? -17.889 -0.427 -13.967 1.00 95.94 84 PRO A N 1
ATOM 672 C CA . PRO A 1 84 ? -19.259 -0.371 -14.490 1.00 95.94 84 PRO A CA 1
ATOM 673 C C . PRO A 1 84 ? -20.240 0.484 -13.667 1.00 95.94 84 PRO A C 1
ATOM 675 O O . PRO A 1 84 ? -21.356 0.721 -14.123 1.00 95.94 84 PRO A O 1
ATOM 678 N N . LEU A 1 85 ? -19.871 0.875 -12.442 1.00 94.50 85 LEU A N 1
ATOM 679 C CA . LEU A 1 85 ? -20.679 1.710 -11.546 1.00 94.50 85 LEU A CA 1
ATOM 680 C C . LEU A 1 85 ? -20.335 3.208 -11.647 1.00 94.50 85 LEU A C 1
ATOM 682 O O . LEU A 1 85 ? -21.021 4.014 -11.017 1.00 94.50 85 LEU A O 1
ATOM 686 N N . LEU A 1 86 ? -19.268 3.561 -12.373 1.00 90.25 86 LEU A N 1
ATOM 687 C CA . LEU A 1 86 ? -18.791 4.930 -12.607 1.00 90.25 86 LEU A CA 1
ATOM 688 C C . LEU A 1 86 ? -19.237 5.426 -13.986 1.00 90.25 86 LEU A C 1
ATOM 690 O O . LEU A 1 86 ? -19.566 6.629 -14.076 1.00 90.25 86 LEU A O 1
#

Foldseek 3Di:
DDDDDDPCQCCDDPNVVVVVVVVVVVVVVVVVVCVVCVVLVVVLVVLCPDPDPVSVVVSVCVVCVVVVDDVVVVVCCVVPVVPVVD

Solvent-accessible surface area (backbone atoms only — not comparable to full-atom values): 4971 Å² total; per-residue (Å²): 135,90,83,77,89,70,72,61,54,65,73,38,76,69,52,17,52,52,53,53,50,50,52,51,52,51,50,54,52,48,52,54,50,49,53,52,50,48,54,52,48,52,51,36,54,53,34,52,72,44,91,50,66,66,47,27,49,52,31,46,53,53,53,50,56,65,70,71,49,57,69,67,56,54,52,47,40,61,69,64,63,45,60,86,77,110

Sequence (86 aa):
MSYQFDWSVLWTGQSGQWLLQGVITTLEISVLAWLLAGALGIFSGALRTAPFALLRIAAAAYVEFFRNVPLLVWMFFWYFAVPPLL

Secondary structure (DSSP, 8-state):
--PPP-GGGGTSHHHHHHHHHHHHHHHHHHHHHHHHHHHHHHHHHHHHHSS-HHHHHHHHHHHHHHHHS-HHHHHHIIIIISGGG-

Radius of gyration: 21.15 Å; Cα contacts (8 Å, |Δi|>4): 28; chains: 1; bounding box: 42×33×59 Å